Protein AF-A0A6B0HDY0-F1 (afdb_monomer)

Secondary structure (DSSP, 8-state):
----------------PPP-----SPPPPHHHHHHHHHHSTTHHHHHHHHTT-GGGSSSPPSSHHHHHHHHHHHHHHHS-S-HHHHHHHHHTSTTTTSS-HHHHHHHHHHHHHHTTT--PPPP-

Radius of gyration: 21.51 Å; Cα contacts (8 Å, |Δi|>4): 118; chains: 1; bounding box: 35×82×40 Å

Mean predicted aligned error: 11.49 Å

Foldseek 3Di:
DDDDDDDDDPDPPPPPPPLDDPPDDDWQDLVNLVVCCCPPPLVLQAVCLQAVNNVSHPDDDPDNLRSLLVNLLSSLQAGQLDLVSSLVSSCNGSCNPVDDPVVSSVSSVVSCVVCSNHHDDDDD

Sequence (124 aa):
MSTKNHKSTEAVSTIKYPVPQPRYEQPVTDDQVWELLQTAANSNRIMPIVEGKWEQSVRDYNTREDAARALIFDLAFYTDYRFSQVKRLFRMTGMRNVFTKTEIDDIVE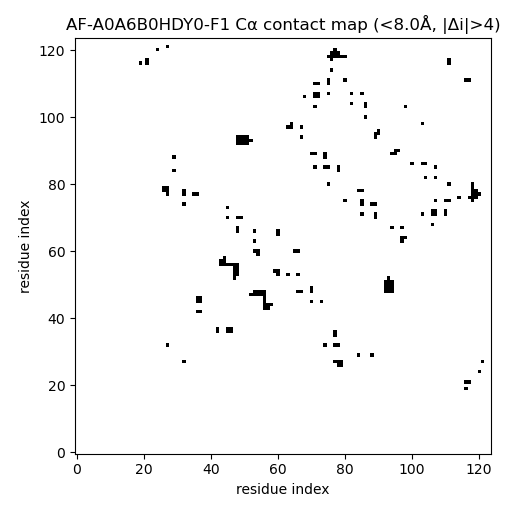EAYEVQSGRSYPTFR

Nearest PDB structures (foldseek):
  7l0m-assembly1_A  TM=5.013E-01  e=2.731E+00  Yersinia pestis

pLDDT: mean 77.42, std 21.69, range [32.66, 98.25]

Solvent-accessible surface area (backbone atoms only — not comparable to full-atom values): 7684 Å² total; per-residue (Å²): 138,89,82,83,86,78,81,82,74,81,77,78,76,76,80,74,72,75,76,82,72,79,84,80,66,79,79,64,49,74,67,55,39,52,51,46,48,67,68,35,98,58,16,65,42,46,47,28,34,46,67,46,43,42,89,67,18,79,52,92,58,96,43,71,63,56,42,48,53,52,49,50,42,54,39,49,31,53,36,72,82,47,70,68,55,42,54,52,57,46,55,73,29,55,45,43,79,76,56,58,73,66,58,49,52,56,51,50,53,49,38,42,60,77,45,68,74,58,52,63,80,80,86,133

Struct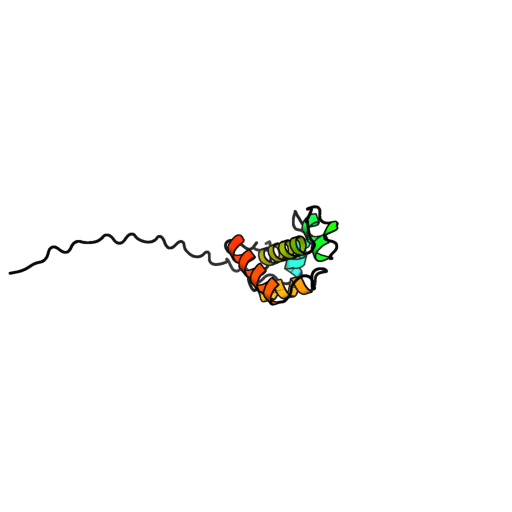ure (mmCIF, N/CA/C/O backbone):
data_AF-A0A6B0HDY0-F1
#
_entry.id   AF-A0A6B0HDY0-F1
#
loop_
_atom_site.group_PDB
_atom_site.id
_atom_site.type_symbol
_atom_site.label_atom_id
_atom_site.label_alt_id
_atom_site.label_comp_id
_atom_site.label_asym_id
_atom_site.label_entity_id
_atom_site.label_seq_id
_atom_site.pdbx_PDB_ins_code
_atom_site.Cartn_x
_atom_site.Cartn_y
_atom_site.Cartn_z
_atom_site.occupancy
_atom_site.B_iso_or_equiv
_atom_site.auth_seq_id
_atom_site.auth_comp_id
_atom_site.auth_asym_id
_atom_site.auth_atom_id
_atom_site.pdbx_PDB_model_num
ATOM 1 N N . MET A 1 1 ? -17.534 -67.885 -28.478 1.00 37.03 1 MET A N 1
ATOM 2 C CA . MET A 1 1 ? -16.412 -67.160 -27.846 1.00 37.03 1 MET A CA 1
ATOM 3 C C . MET A 1 1 ? -16.682 -65.674 -27.968 1.00 37.03 1 MET A C 1
ATOM 5 O O . MET A 1 1 ? -17.145 -65.232 -29.008 1.00 37.03 1 MET A O 1
ATOM 9 N N . SER A 1 2 ? -16.513 -64.970 -26.855 1.00 37.44 2 SER A N 1
ATOM 10 C CA . SER A 1 2 ? -16.834 -63.562 -26.638 1.00 37.44 2 SER A CA 1
ATOM 11 C C . SER A 1 2 ? -15.659 -62.685 -27.050 1.00 37.44 2 SER A C 1
ATOM 13 O O . SER A 1 2 ? -14.542 -62.995 -26.648 1.00 37.44 2 SER A O 1
ATOM 15 N N . THR A 1 3 ? -15.916 -61.568 -27.726 1.00 37.59 3 THR A N 1
ATOM 16 C CA . THR A 1 3 ? -15.092 -60.363 -27.570 1.00 37.59 3 THR A CA 1
ATOM 17 C C . THR A 1 3 ? -15.956 -59.116 -27.729 1.00 37.59 3 THR A C 1
ATOM 19 O O . THR A 1 3 ? -16.631 -58.894 -28.730 1.00 37.59 3 THR A O 1
ATOM 22 N N . LYS A 1 4 ? -15.963 -58.342 -26.644 1.00 39.41 4 LYS A N 1
ATOM 23 C CA . LYS A 1 4 ? -16.668 -57.083 -26.420 1.00 39.41 4 LYS A CA 1
ATOM 24 C C . LYS A 1 4 ? -16.084 -55.985 -27.311 1.00 39.41 4 LYS A C 1
ATOM 26 O O . LYS A 1 4 ? -14.883 -55.734 -27.250 1.00 39.41 4 LYS A O 1
ATOM 31 N N . ASN A 1 5 ? -16.937 -55.269 -28.040 1.00 39.34 5 ASN A N 1
ATOM 32 C CA . ASN A 1 5 ? -16.572 -53.986 -28.637 1.00 39.34 5 ASN A CA 1
ATOM 33 C C . ASN A 1 5 ? -16.433 -52.949 -27.516 1.00 39.34 5 ASN A C 1
ATOM 35 O O . ASN A 1 5 ? -17.425 -52.453 -26.980 1.00 39.34 5 ASN A O 1
ATOM 39 N N . HIS A 1 6 ? -15.192 -52.662 -27.125 1.00 38.44 6 HIS A N 1
ATOM 40 C CA . HIS A 1 6 ? -14.875 -51.559 -26.230 1.00 38.44 6 HIS A CA 1
ATOM 41 C C . HIS A 1 6 ? -15.059 -50.235 -26.975 1.00 38.44 6 HIS A C 1
ATOM 43 O O . HIS A 1 6 ? -14.368 -49.931 -27.942 1.00 38.44 6 HIS A O 1
ATOM 49 N N . LYS A 1 7 ? -16.031 -49.460 -26.498 1.00 39.41 7 LYS A N 1
ATOM 50 C CA . LYS A 1 7 ? -16.279 -48.065 -26.847 1.00 39.41 7 LYS A CA 1
ATOM 51 C C . LYS A 1 7 ? -15.113 -47.232 -26.298 1.00 39.41 7 LYS A C 1
ATOM 53 O O . LYS A 1 7 ? -15.015 -47.058 -25.086 1.00 39.41 7 LYS A O 1
ATOM 58 N N . SER A 1 8 ? -14.215 -46.772 -27.165 1.00 38.06 8 SER A N 1
ATOM 59 C CA . SER A 1 8 ? -13.169 -45.818 -26.787 1.00 38.06 8 SER A CA 1
ATOM 60 C C . SER A 1 8 ? -13.803 -44.441 -26.625 1.00 38.06 8 SER A C 1
ATOM 62 O O . SER A 1 8 ? -14.119 -43.769 -27.602 1.00 38.06 8 SER A O 1
ATOM 64 N N . THR A 1 9 ? -14.050 -44.055 -25.377 1.00 41.22 9 THR A N 1
ATOM 65 C CA . THR A 1 9 ? -14.380 -42.680 -25.003 1.00 41.22 9 THR A CA 1
ATOM 66 C C . THR A 1 9 ? -13.122 -41.839 -25.189 1.00 41.22 9 THR A C 1
ATOM 68 O O . THR A 1 9 ? -12.141 -42.033 -24.472 1.00 41.22 9 THR A O 1
ATOM 71 N N . GLU A 1 10 ? -13.131 -40.931 -26.161 1.00 40.22 10 GLU A N 1
ATOM 72 C CA . GLU A 1 10 ? -12.096 -39.910 -26.304 1.00 40.22 10 GLU A CA 1
ATOM 73 C C . GLU A 1 10 ? -12.093 -39.042 -25.041 1.00 40.22 10 GLU A C 1
ATOM 75 O O . GLU A 1 10 ? -13.063 -38.349 -24.727 1.00 40.22 10 GLU A O 1
ATOM 80 N N . ALA A 1 11 ? -11.015 -39.129 -24.265 1.00 41.41 11 ALA A N 1
ATOM 81 C CA . ALA A 1 11 ? -10.790 -38.233 -23.149 1.00 41.41 11 ALA A CA 1
ATOM 82 C C . ALA A 1 11 ? -10.472 -36.845 -23.717 1.00 41.41 11 ALA A C 1
ATOM 84 O O . ALA A 1 11 ? -9.411 -36.635 -24.304 1.00 41.41 11 ALA A O 1
ATOM 85 N N . VAL A 1 12 ? -11.399 -35.902 -23.543 1.00 42.81 12 VAL A N 1
ATOM 86 C CA . VAL A 1 12 ? -11.161 -34.475 -23.779 1.00 42.81 12 VAL A CA 1
ATOM 87 C C . VAL A 1 12 ? -9.978 -34.066 -22.905 1.00 42.81 12 VAL A C 1
ATOM 89 O O . VAL A 1 12 ? -10.095 -34.013 -21.679 1.00 42.81 12 VAL A O 1
ATOM 92 N N . SER A 1 13 ? -8.819 -33.822 -23.521 1.00 38.72 13 SER A N 1
ATOM 93 C CA . SER A 1 13 ? -7.651 -33.325 -22.806 1.00 38.72 13 SER A CA 1
ATOM 94 C C . SER A 1 13 ? -7.995 -31.941 -22.270 1.00 38.72 13 SER A C 1
ATOM 96 O O . SER A 1 13 ? -8.080 -30.973 -23.027 1.00 38.72 13 SER A O 1
ATOM 98 N N . THR A 1 14 ? -8.224 -31.839 -20.965 1.00 44.28 14 THR A N 1
ATOM 99 C CA . THR A 1 14 ? -8.280 -30.556 -20.275 1.00 44.28 14 THR A CA 1
ATOM 100 C C . THR A 1 14 ? -6.935 -29.890 -20.528 1.00 44.28 14 THR A C 1
ATOM 102 O O . THR A 1 14 ? -5.904 -30.372 -20.054 1.00 44.28 14 THR A O 1
ATOM 105 N N . ILE A 1 15 ? -6.92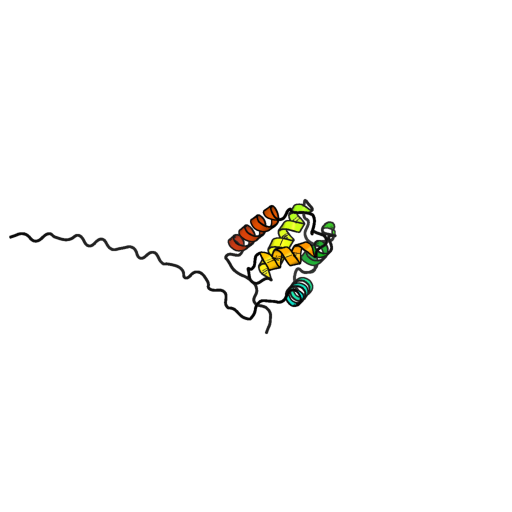6 -28.832 -21.338 1.00 40.88 15 ILE A N 1
ATOM 106 C CA . ILE A 1 15 ? -5.755 -27.984 -21.534 1.00 40.88 15 ILE A CA 1
ATOM 107 C C . ILE A 1 15 ? -5.431 -27.421 -20.150 1.00 40.88 15 ILE A C 1
ATOM 109 O O . ILE A 1 15 ? -6.070 -26.484 -19.677 1.00 40.88 15 ILE A O 1
ATOM 113 N N . LYS A 1 16 ? -4.483 -28.049 -19.449 1.00 42.50 16 LYS A N 1
ATOM 114 C CA . LYS A 1 16 ? -3.880 -27.470 -18.255 1.00 42.50 16 LYS A CA 1
ATOM 115 C C . LYS A 1 16 ? -3.027 -26.322 -18.761 1.00 42.50 16 LYS A C 1
ATOM 117 O O . LYS A 1 16 ? -1.904 -26.543 -19.207 1.00 42.50 16 LYS A O 1
ATOM 122 N N . TYR A 1 17 ? -3.580 -25.112 -18.751 1.00 37.94 17 TYR A N 1
ATOM 123 C CA . TYR A 1 17 ? -2.750 -23.922 -18.861 1.00 37.94 17 TYR A CA 1
ATOM 124 C C . TYR A 1 17 ? -1.653 -24.048 -17.797 1.00 37.94 17 TYR A C 1
ATOM 126 O O . TYR A 1 17 ? -1.982 -24.302 -16.633 1.00 37.94 17 TYR A O 1
ATOM 134 N N . PRO A 1 18 ? -0.364 -23.970 -18.163 1.00 45.31 18 PRO A N 1
ATOM 135 C CA . PRO A 1 18 ? 0.681 -23.955 -17.159 1.00 45.31 18 PRO A CA 1
ATOM 136 C C . PRO A 1 18 ? 0.415 -22.763 -16.240 1.00 45.31 18 PRO A C 1
ATOM 138 O O . PRO A 1 18 ? 0.277 -21.637 -16.719 1.00 45.31 18 PRO A O 1
ATOM 141 N N . VAL A 1 19 ? 0.303 -23.025 -14.933 1.00 53.28 19 VAL A N 1
ATOM 142 C CA . VAL A 1 19 ? 0.302 -21.968 -13.916 1.00 53.28 19 VAL A CA 1
ATOM 143 C C . VAL A 1 19 ? 1.560 -21.143 -14.183 1.00 53.28 19 VAL A C 1
ATOM 145 O O . VAL A 1 19 ? 2.644 -21.739 -14.197 1.00 53.28 19 VAL A O 1
ATOM 148 N N . PRO A 1 20 ? 1.451 -19.836 -14.478 1.00 49.25 20 PRO A N 1
ATOM 149 C CA . PRO A 1 20 ? 2.617 -19.013 -14.743 1.00 49.25 20 PRO A CA 1
ATOM 150 C C . PRO A 1 20 ? 3.580 -19.148 -13.566 1.00 49.25 20 PRO A C 1
ATOM 152 O O . PRO A 1 20 ? 3.250 -18.770 -12.445 1.00 49.25 20 PRO A O 1
ATOM 155 N N . GLN A 1 21 ? 4.747 -19.748 -13.797 1.00 46.00 21 GLN A N 1
ATOM 156 C CA . GLN A 1 21 ? 5.793 -19.724 -12.787 1.00 46.00 21 GLN A CA 1
ATOM 157 C C . GLN A 1 21 ? 6.400 -18.321 -12.793 1.00 46.00 21 GLN A C 1
ATOM 159 O O . GLN A 1 21 ? 6.791 -17.853 -13.871 1.00 46.00 21 GLN A O 1
ATOM 164 N N . PRO A 1 22 ? 6.479 -17.638 -11.638 1.00 48.44 22 PRO A N 1
ATOM 165 C CA . PRO A 1 22 ? 7.154 -16.355 -11.555 1.00 48.44 22 PRO A CA 1
ATOM 166 C C . PRO A 1 22 ? 8.588 -16.511 -12.075 1.00 48.44 22 PRO A C 1
ATOM 168 O O . PRO A 1 22 ? 9.320 -17.409 -11.653 1.00 48.44 22 PRO A O 1
ATOM 171 N N . ARG A 1 23 ? 8.996 -15.669 -13.031 1.00 48.62 23 ARG A N 1
ATOM 172 C CA . ARG A 1 23 ? 10.408 -15.566 -13.420 1.00 48.62 23 ARG A CA 1
ATOM 173 C C . ARG A 1 23 ? 11.145 -14.901 -12.261 1.00 48.62 23 ARG A C 1
ATOM 175 O O . ARG A 1 23 ? 11.113 -13.684 -12.148 1.00 48.62 23 ARG A O 1
ATOM 182 N N . TYR A 1 24 ? 11.781 -15.695 -11.408 1.00 48.75 24 TYR A N 1
ATOM 183 C CA . TYR A 1 24 ? 12.599 -15.182 -10.313 1.00 48.75 24 TYR A CA 1
ATOM 184 C C . TYR A 1 24 ? 13.899 -14.555 -10.853 1.00 48.75 24 TYR A C 1
ATOM 186 O O . TYR A 1 24 ? 14.881 -15.255 -11.096 1.00 48.75 24 TYR A O 1
ATOM 194 N N . GLU A 1 25 ? 13.918 -13.232 -11.022 1.00 53.78 25 GLU A N 1
ATOM 195 C CA . GLU A 1 25 ? 15.079 -12.434 -10.604 1.00 53.78 25 GLU A CA 1
ATOM 196 C C . GLU A 1 25 ? 14.905 -12.199 -9.079 1.00 53.78 25 GLU A C 1
ATOM 198 O O . GLU A 1 25 ? 13.802 -12.354 -8.559 1.00 53.78 25 GLU A O 1
ATOM 203 N N . GLN A 1 26 ? 15.984 -12.010 -8.318 1.00 56.88 26 GLN A N 1
ATOM 204 C CA . GLN A 1 26 ? 15.995 -12.052 -6.840 1.00 56.88 26 GLN A CA 1
ATOM 205 C C . GLN A 1 26 ? 14.851 -11.260 -6.157 1.00 56.88 26 GLN A C 1
ATOM 207 O O . GLN A 1 26 ? 14.410 -10.256 -6.712 1.00 56.88 26 GLN A O 1
ATOM 212 N N . PRO A 1 27 ? 14.388 -11.660 -4.949 1.00 65.94 27 PRO A N 1
ATOM 213 C CA . PRO A 1 27 ? 13.307 -10.952 -4.264 1.00 65.94 27 PRO A CA 1
ATOM 214 C C . PRO A 1 27 ? 13.660 -9.474 -4.070 1.00 65.94 27 PRO A C 1
ATOM 216 O O . PRO A 1 27 ? 14.706 -9.155 -3.501 1.00 65.94 27 PRO A O 1
ATOM 219 N N . VAL A 1 28 ? 12.770 -8.594 -4.536 1.00 76.50 28 VAL A N 1
ATOM 220 C CA . VAL A 1 28 ? 12.915 -7.136 -4.457 1.00 76.50 28 VAL A CA 1
ATOM 221 C C . VAL A 1 28 ? 13.012 -6.712 -2.990 1.00 76.50 28 VAL A C 1
ATOM 223 O O . VAL A 1 28 ? 12.173 -7.095 -2.166 1.00 76.50 28 VAL A O 1
ATOM 226 N N . THR A 1 29 ? 14.041 -5.945 -2.636 1.00 85.44 29 THR A N 1
ATOM 227 C CA . THR A 1 29 ? 14.216 -5.449 -1.264 1.00 85.44 29 THR A CA 1
ATOM 228 C C . THR A 1 29 ? 13.177 -4.380 -0.932 1.00 85.44 29 THR A C 1
ATOM 230 O O . THR A 1 29 ? 12.615 -3.745 -1.819 1.00 85.44 29 THR A O 1
ATOM 233 N N . ASP A 1 30 ? 12.927 -4.144 0.357 1.00 88.38 30 ASP A N 1
ATOM 234 C CA . ASP A 1 30 ? 11.985 -3.100 0.784 1.00 88.38 30 ASP A CA 1
ATOM 235 C C . ASP A 1 30 ? 12.376 -1.714 0.231 1.00 88.38 30 ASP A C 1
ATOM 237 O O . ASP A 1 30 ? 11.509 -0.971 -0.220 1.00 88.38 30 ASP A O 1
ATOM 241 N N . ASP A 1 31 ? 13.676 -1.401 0.188 1.00 89.44 31 ASP A N 1
ATOM 242 C CA . ASP A 1 31 ? 14.191 -0.142 -0.367 1.00 89.44 31 ASP A CA 1
ATOM 243 C C . ASP A 1 31 ? 13.922 -0.022 -1.871 1.00 89.44 31 ASP A C 1
ATOM 245 O O . ASP A 1 31 ? 13.479 1.026 -2.339 1.00 89.44 31 ASP A O 1
ATOM 249 N N . GLN A 1 32 ? 14.114 -1.109 -2.623 1.00 88.00 32 GLN A N 1
ATOM 250 C CA . GLN A 1 32 ? 13.795 -1.144 -4.050 1.00 88.00 32 GLN A CA 1
ATOM 251 C C . GLN A 1 32 ? 12.291 -0.978 -4.288 1.00 88.00 32 GLN A C 1
ATOM 253 O O . GLN A 1 32 ? 11.895 -0.274 -5.211 1.00 88.00 32 GLN A O 1
ATOM 258 N N . VAL A 1 33 ? 11.433 -1.565 -3.445 1.00 89.38 33 VAL A N 1
ATOM 259 C CA . VAL A 1 33 ? 9.982 -1.343 -3.542 1.00 89.38 33 VAL A CA 1
ATOM 260 C C . VAL A 1 33 ? 9.641 0.129 -3.309 1.00 89.38 33 VAL A C 1
ATOM 262 O O . VAL A 1 33 ? 8.833 0.689 -4.048 1.00 89.38 33 VAL A O 1
ATOM 265 N N . TRP A 1 34 ? 10.266 0.790 -2.332 1.00 92.56 34 TRP A N 1
ATOM 266 C CA . TRP A 1 34 ? 10.048 2.222 -2.119 1.00 92.56 34 TRP A CA 1
ATOM 267 C C . TRP A 1 34 ? 10.502 3.069 -3.305 1.00 92.56 34 TRP A C 1
ATOM 269 O O . TRP A 1 34 ? 9.775 3.977 -3.709 1.00 92.56 34 TRP A O 1
ATOM 279 N N . GLU A 1 35 ? 11.655 2.754 -3.892 1.00 92.12 35 GLU A N 1
ATOM 280 C CA . GLU A 1 35 ? 12.141 3.419 -5.101 1.00 92.12 35 GLU A CA 1
ATOM 281 C C . GLU A 1 35 ? 11.158 3.248 -6.268 1.00 92.12 35 GLU A C 1
ATOM 283 O O . GLU A 1 35 ? 10.816 4.224 -6.940 1.00 92.12 35 GLU A O 1
ATOM 288 N N . LEU A 1 36 ? 10.620 2.042 -6.469 1.00 89.62 36 LEU A N 1
ATOM 289 C CA . LEU A 1 36 ? 9.608 1.776 -7.494 1.00 89.62 36 LEU A CA 1
ATOM 290 C C . LEU A 1 36 ? 8.339 2.596 -7.279 1.00 89.62 36 LEU A C 1
ATOM 292 O O . LEU A 1 36 ? 7.827 3.181 -8.227 1.00 89.62 36 LEU A O 1
ATOM 296 N N . LEU A 1 37 ? 7.839 2.676 -6.046 1.00 91.44 37 LEU A N 1
ATOM 297 C CA . LEU A 1 37 ? 6.637 3.452 -5.731 1.00 91.44 37 LEU A CA 1
ATOM 298 C C . LEU A 1 37 ? 6.842 4.954 -5.976 1.00 91.44 37 LEU A C 1
ATOM 300 O O . LEU A 1 37 ? 5.928 5.629 -6.450 1.00 91.44 37 LEU A O 1
ATOM 304 N N . GLN A 1 38 ? 8.040 5.473 -5.690 1.00 93.62 38 GLN A N 1
ATOM 305 C CA . GLN A 1 38 ? 8.392 6.880 -5.912 1.00 93.62 38 GLN A CA 1
ATOM 306 C C . GLN A 1 38 ? 8.577 7.215 -7.396 1.00 93.62 38 GLN A C 1
ATOM 308 O O . GLN A 1 38 ? 8.199 8.303 -7.837 1.00 93.62 38 GLN A O 1
ATOM 313 N N . THR A 1 39 ? 9.142 6.288 -8.168 1.00 90.31 39 THR A N 1
ATOM 314 C CA . THR A 1 39 ? 9.472 6.482 -9.591 1.00 90.31 39 THR A CA 1
ATOM 315 C C . THR A 1 39 ? 8.376 6.004 -10.543 1.00 90.31 39 THR A C 1
ATOM 317 O O . THR A 1 39 ? 8.439 6.281 -11.743 1.00 90.31 39 THR A O 1
ATOM 320 N N . A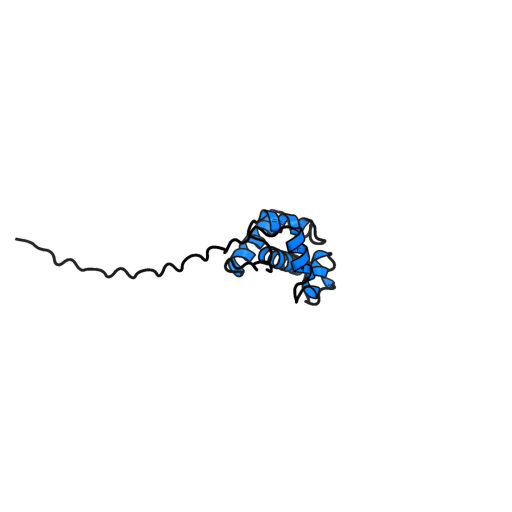LA A 1 40 ? 7.346 5.325 -10.033 1.00 88.69 40 ALA A N 1
ATOM 321 C CA . ALA A 1 40 ? 6.207 4.884 -10.823 1.00 88.69 40 ALA A CA 1
ATOM 322 C C . ALA A 1 40 ? 5.523 6.061 -11.534 1.00 88.69 40 ALA A C 1
ATOM 324 O O . ALA A 1 40 ? 5.360 7.146 -10.980 1.00 88.69 40 ALA A O 1
ATOM 325 N N . ALA A 1 41 ? 5.020 5.823 -12.748 1.00 89.19 41 ALA A N 1
ATOM 326 C CA . ALA A 1 41 ? 4.287 6.835 -13.517 1.00 89.19 41 ALA A CA 1
ATOM 327 C C . ALA A 1 41 ? 3.044 7.382 -12.784 1.00 89.19 41 ALA A C 1
ATOM 329 O O . ALA A 1 41 ? 2.583 8.484 -13.068 1.00 89.19 41 ALA A O 1
ATOM 330 N N . ASN A 1 42 ? 2.500 6.613 -11.839 1.00 88.69 42 ASN A N 1
ATOM 331 C CA . ASN A 1 42 ? 1.384 6.985 -10.976 1.00 88.69 42 ASN A CA 1
ATOM 332 C C . ASN A 1 42 ? 1.830 7.291 -9.531 1.00 88.69 42 ASN A C 1
ATOM 334 O O . ASN A 1 42 ? 1.018 7.185 -8.613 1.00 88.69 42 ASN A O 1
ATOM 338 N N . SER A 1 43 ? 3.091 7.666 -9.295 1.00 94.31 43 SER A N 1
ATOM 339 C CA . SER A 1 43 ? 3.602 7.968 -7.950 1.00 94.31 43 SER A CA 1
ATOM 340 C C . SER A 1 43 ? 2.865 9.134 -7.287 1.00 94.31 43 SER A C 1
ATOM 342 O O . SER A 1 43 ? 2.589 9.086 -6.092 1.00 94.31 43 SER A O 1
ATOM 344 N N . ASN A 1 44 ? 2.425 10.130 -8.060 1.00 95.31 44 ASN A N 1
ATOM 345 C CA . ASN A 1 44 ? 1.550 11.214 -7.596 1.00 95.31 44 ASN A CA 1
ATOM 346 C C . ASN A 1 44 ? 0.188 10.725 -7.062 1.00 95.31 44 ASN A C 1
ATOM 348 O O . ASN A 1 44 ? -0.467 11.423 -6.291 1.00 95.31 44 ASN A O 1
ATOM 352 N N . ARG A 1 45 ? -0.245 9.519 -7.443 1.00 95.69 45 ARG A N 1
ATOM 353 C CA . ARG A 1 45 ? -1.389 8.840 -6.836 1.00 95.69 45 ARG A CA 1
ATOM 354 C C . ARG A 1 45 ? -0.973 8.097 -5.571 1.00 95.69 45 ARG A C 1
ATOM 356 O O . ARG A 1 45 ? -1.706 8.144 -4.589 1.00 95.69 45 ARG A O 1
ATOM 363 N N . ILE A 1 46 ? 0.151 7.387 -5.606 1.00 96.38 46 ILE A N 1
ATOM 364 C CA . ILE A 1 46 ? 0.541 6.435 -4.559 1.00 96.38 46 ILE A CA 1
ATOM 365 C C . ILE A 1 46 ? 1.155 7.126 -3.337 1.00 96.38 46 ILE A C 1
ATOM 367 O O . ILE A 1 46 ? 0.738 6.870 -2.208 1.00 96.38 46 ILE A O 1
ATOM 371 N N . MET A 1 47 ? 2.128 8.011 -3.545 1.00 97.81 47 MET A N 1
ATOM 372 C CA . MET A 1 47 ? 2.938 8.595 -2.473 1.00 97.81 47 MET A CA 1
ATOM 373 C C . MET A 1 47 ? 2.127 9.397 -1.445 1.00 97.81 47 MET A C 1
ATOM 375 O O . MET A 1 47 ? 2.368 9.208 -0.252 1.00 97.81 47 MET A O 1
ATOM 379 N N . PRO A 1 48 ? 1.102 10.188 -1.825 1.00 98.25 48 PRO A N 1
ATOM 380 C CA . PRO A 1 48 ? 0.222 10.813 -0.839 1.00 98.25 48 PRO A CA 1
ATOM 381 C C . PRO A 1 48 ? -0.444 9.799 0.102 1.00 98.25 48 PRO A C 1
ATOM 383 O O . PRO A 1 48 ? -0.549 10.030 1.305 1.00 98.25 48 PRO A O 1
ATOM 386 N N . ILE A 1 49 ? -0.832 8.632 -0.419 1.00 98.12 49 ILE A N 1
ATOM 387 C CA . ILE A 1 49 ? -1.432 7.551 0.371 1.00 98.12 49 ILE A CA 1
ATOM 388 C C . ILE A 1 49 ? -0.380 6.909 1.284 1.00 98.12 49 ILE A C 1
ATOM 390 O O . ILE A 1 49 ? -0.658 6.678 2.459 1.00 98.12 49 ILE A O 1
ATOM 394 N N . VAL A 1 50 ? 0.844 6.681 0.788 1.00 97.62 50 VAL A N 1
ATOM 395 C CA . VAL A 1 50 ? 1.980 6.198 1.601 1.00 97.62 50 VAL A CA 1
ATOM 396 C C . VAL A 1 50 ? 2.236 7.125 2.795 1.00 97.62 50 VAL A C 1
ATOM 398 O O . VAL A 1 50 ? 2.464 6.654 3.908 1.00 97.62 50 VAL A O 1
ATOM 401 N N . GLU A 1 51 ? 2.126 8.439 2.607 1.00 97.75 51 GLU A N 1
ATOM 402 C CA . GLU A 1 51 ? 2.286 9.437 3.672 1.00 97.75 51 GLU A CA 1
ATOM 403 C C . GLU A 1 51 ? 1.062 9.573 4.596 1.00 97.75 51 GLU A C 1
ATOM 405 O O . GLU A 1 51 ? 1.123 10.272 5.608 1.00 97.75 51 GLU A O 1
ATOM 410 N N . GLY A 1 52 ? -0.056 8.912 4.280 1.00 97.25 52 GLY A N 1
ATOM 411 C CA . GLY A 1 52 ? -1.319 9.045 5.012 1.00 97.25 52 GLY A CA 1
ATOM 412 C C . GLY A 1 52 ? -2.139 10.287 4.651 1.00 97.25 52 GLY A C 1
ATOM 413 O O . GLY A 1 52 ? -3.174 10.513 5.270 1.00 97.25 52 GLY A O 1
ATOM 414 N N . LYS A 1 53 ? -1.711 11.064 3.652 1.00 97.62 53 LYS A N 1
ATOM 415 C CA . LYS A 1 53 ? -2.384 12.255 3.107 1.00 97.62 53 LYS A CA 1
ATOM 416 C C . LYS A 1 53 ? -3.164 11.880 1.844 1.00 97.62 53 LYS A C 1
ATOM 418 O O . LYS A 1 53 ? -2.935 12.429 0.768 1.00 97.62 53 LYS A O 1
ATOM 423 N N . TRP A 1 54 ? -4.016 10.865 1.942 1.00 96.75 54 TRP A N 1
ATOM 424 C CA . TRP A 1 54 ? -4.689 10.275 0.781 1.00 96.75 54 TRP A CA 1
ATOM 425 C C . TRP A 1 54 ? -5.570 11.264 0.019 1.00 96.75 54 TRP A C 1
ATOM 427 O O . TRP A 1 54 ? -5.727 11.116 -1.188 1.00 96.75 54 TRP A O 1
ATOM 437 N N . GLU A 1 55 ? -6.068 12.300 0.690 1.00 97.00 55 GLU A N 1
ATOM 438 C CA . GLU A 1 55 ? -6.842 13.391 0.101 1.00 97.00 55 GLU A CA 1
ATOM 439 C C . GLU A 1 55 ? -6.017 14.236 -0.887 1.00 97.00 55 GLU A C 1
ATOM 441 O O . GLU A 1 55 ? -6.576 14.983 -1.681 1.00 97.00 55 GLU A O 1
ATOM 446 N N . GLN A 1 56 ? -4.682 14.135 -0.841 1.00 97.50 56 GLN A N 1
ATOM 447 C CA . GLN A 1 56 ? -3.762 14.792 -1.778 1.00 97.50 56 GLN A CA 1
ATOM 448 C C . GLN A 1 56 ? -3.391 13.891 -2.968 1.00 97.50 56 GLN A C 1
ATOM 450 O O . GLN A 1 56 ? -2.591 14.290 -3.815 1.00 97.50 56 GLN A O 1
ATOM 455 N N . SER A 1 57 ? -3.927 12.667 -3.033 1.00 96.62 57 SER A N 1
ATOM 456 C CA . SER A 1 57 ? -3.761 11.796 -4.195 1.00 96.62 57 SER A CA 1
ATOM 457 C C . SER A 1 57 ? -4.438 12.414 -5.416 1.00 96.62 57 SER A C 1
ATOM 459 O O . SER A 1 57 ? -5.531 12.957 -5.318 1.00 96.62 57 SER A O 1
ATOM 461 N N . VAL A 1 58 ? -3.837 12.269 -6.601 1.00 95.75 58 VAL A N 1
ATOM 462 C CA . VAL A 1 58 ? -4.489 12.684 -7.863 1.00 95.75 58 VAL A CA 1
ATOM 463 C C . VAL A 1 58 ? -5.716 11.839 -8.224 1.00 95.75 58 VAL A C 1
ATOM 465 O O . VAL A 1 58 ? -6.425 12.159 -9.175 1.00 95.75 58 VAL A O 1
ATOM 468 N N . ARG A 1 59 ? -5.937 10.725 -7.516 1.00 92.81 59 ARG A N 1
ATOM 469 C CA . ARG A 1 59 ? -7.155 9.927 -7.623 1.00 92.81 59 ARG A CA 1
ATOM 470 C C . ARG A 1 59 ? -8.060 10.255 -6.449 1.00 92.81 59 ARG A C 1
ATOM 472 O O . ARG A 1 59 ? -7.648 10.101 -5.303 1.00 92.81 59 ARG A O 1
ATOM 479 N N . ASP A 1 60 ? -9.308 10.570 -6.759 1.00 92.19 60 ASP A N 1
ATOM 480 C CA . ASP A 1 60 ? -10.342 10.719 -5.747 1.00 92.19 60 ASP A CA 1
ATOM 481 C C . ASP A 1 60 ? -10.702 9.343 -5.173 1.00 92.19 60 ASP A C 1
ATOM 483 O O . ASP A 1 60 ? -11.140 8.433 -5.890 1.00 92.19 60 ASP A O 1
ATOM 487 N N . TYR A 1 61 ? -10.488 9.185 -3.870 1.00 94.56 61 TYR A N 1
ATOM 488 C CA . TYR A 1 61 ? -11.002 8.064 -3.090 1.00 94.56 61 TYR A CA 1
ATOM 489 C C . TYR A 1 61 ? -12.196 8.553 -2.274 1.00 94.56 61 TYR A C 1
ATOM 491 O O . TYR A 1 61 ? -12.188 9.674 -1.774 1.00 94.56 61 TYR A O 1
ATOM 499 N N . ASN A 1 62 ? -13.229 7.724 -2.127 1.00 94.69 62 ASN A N 1
ATOM 500 C CA . ASN A 1 62 ? -14.394 8.111 -1.327 1.00 94.69 62 ASN A CA 1
ATOM 501 C C . ASN A 1 62 ? -14.090 8.037 0.172 1.00 94.69 62 ASN A C 1
ATOM 503 O O . ASN A 1 62 ? -14.662 8.782 0.965 1.00 94.69 62 ASN A O 1
ATOM 507 N N . THR A 1 63 ? -13.203 7.118 0.557 1.00 96.56 63 THR A N 1
ATOM 508 C CA . THR A 1 63 ? -12.852 6.844 1.947 1.00 96.56 63 THR A CA 1
ATOM 509 C C . THR A 1 63 ? -11.352 6.618 2.111 1.00 96.56 63 THR A C 1
ATOM 511 O O . THR A 1 63 ? -10.627 6.294 1.162 1.00 96.56 63 THR A O 1
ATOM 514 N N . ARG A 1 64 ? -10.884 6.741 3.355 1.00 96.94 64 ARG A N 1
ATOM 515 C CA . ARG A 1 64 ? -9.507 6.409 3.725 1.00 96.94 64 ARG A CA 1
ATOM 516 C C . ARG A 1 64 ? -9.225 4.917 3.523 1.00 96.94 64 ARG A C 1
ATOM 518 O O . ARG A 1 64 ? -8.116 4.547 3.143 1.00 96.94 64 ARG A O 1
ATOM 525 N N . GLU A 1 65 ? -10.222 4.076 3.766 1.00 97.25 65 GLU A N 1
ATOM 526 C CA . GLU A 1 65 ? -10.201 2.630 3.574 1.00 97.25 65 GLU A CA 1
ATOM 527 C C . GLU A 1 65 ? -10.000 2.269 2.098 1.00 97.25 65 GLU A C 1
ATOM 529 O O . GLU A 1 65 ? -9.147 1.435 1.793 1.00 97.25 65 GLU A O 1
ATOM 534 N N . ASP A 1 66 ? -10.690 2.947 1.173 1.00 96.25 66 ASP A N 1
ATOM 535 C CA . ASP A 1 66 ? -10.502 2.746 -0.271 1.00 96.25 66 ASP A CA 1
ATOM 536 C C . ASP A 1 66 ? -9.067 3.069 -0.699 1.00 96.25 66 ASP A C 1
ATOM 538 O O . ASP A 1 66 ? -8.439 2.307 -1.441 1.00 96.25 66 ASP A O 1
ATOM 542 N N . ALA A 1 67 ? -8.521 4.184 -0.202 1.00 97.31 67 ALA A N 1
ATOM 543 C CA . ALA A 1 67 ? -7.147 4.583 -0.486 1.00 97.31 67 ALA A CA 1
ATOM 544 C C . ALA A 1 67 ? -6.139 3.572 0.085 1.00 97.31 67 ALA A C 1
ATOM 546 O O . ALA A 1 67 ? -5.209 3.150 -0.603 1.00 97.31 67 ALA A O 1
ATOM 547 N N . ALA A 1 68 ? -6.341 3.136 1.330 1.00 97.44 68 ALA A N 1
ATOM 548 C CA . ALA A 1 68 ? -5.498 2.136 1.972 1.00 97.44 68 ALA A CA 1
ATOM 549 C C . ALA A 1 68 ? -5.550 0.779 1.251 1.00 97.44 68 ALA A C 1
ATOM 551 O O . ALA A 1 68 ? -4.514 0.136 1.089 1.00 97.44 68 ALA A O 1
ATOM 552 N N . ARG A 1 69 ? -6.726 0.357 0.775 1.00 95.75 69 ARG A N 1
ATOM 553 C CA . ARG A 1 69 ? -6.887 -0.869 -0.016 1.00 95.75 69 ARG A CA 1
ATOM 554 C C . ARG A 1 69 ? -6.148 -0.761 -1.346 1.00 95.75 69 ARG A C 1
ATOM 556 O O . ARG A 1 69 ? -5.417 -1.679 -1.706 1.00 95.75 69 ARG A O 1
ATOM 563 N N . ALA A 1 70 ? -6.266 0.374 -2.037 1.00 94.12 70 ALA A N 1
ATOM 564 C CA . ALA A 1 70 ? -5.518 0.625 -3.267 1.00 94.12 70 ALA A CA 1
ATOM 565 C C . ALA A 1 70 ? -3.999 0.551 -3.039 1.00 94.12 70 ALA A C 1
ATOM 567 O O . ALA A 1 70 ? -3.293 -0.065 -3.832 1.00 94.12 70 ALA A O 1
ATOM 568 N N . LEU A 1 71 ? -3.507 1.087 -1.918 1.00 95.56 71 LEU A N 1
ATOM 569 C CA . LEU A 1 71 ? -2.095 0.986 -1.552 1.00 95.56 71 LEU A CA 1
ATOM 570 C C . LEU A 1 71 ? -1.644 -0.466 -1.316 1.00 95.56 71 LEU A C 1
ATOM 572 O O . LEU A 1 71 ? -0.530 -0.817 -1.693 1.00 95.56 71 LEU A O 1
ATOM 576 N N . ILE A 1 72 ? -2.481 -1.328 -0.728 1.00 93.25 72 ILE A N 1
ATOM 577 C CA . ILE A 1 72 ? -2.155 -2.759 -0.583 1.00 93.25 72 ILE A CA 1
ATOM 578 C C . ILE A 1 72 ? -2.006 -3.421 -1.958 1.00 93.25 72 ILE A C 1
ATOM 580 O O . ILE A 1 72 ? -1.068 -4.190 -2.153 1.00 93.25 72 ILE A O 1
ATOM 584 N N . PHE A 1 73 ? -2.868 -3.082 -2.921 1.00 90.19 73 PHE A N 1
ATOM 585 C CA . PHE A 1 73 ? -2.754 -3.573 -4.299 1.00 90.19 73 PHE A CA 1
ATOM 586 C C . PHE A 1 73 ? -1.458 -3.102 -4.969 1.00 90.19 73 PHE A C 1
ATOM 588 O O . PHE A 1 73 ? -0.789 -3.900 -5.623 1.00 90.19 73 PHE A O 1
ATOM 595 N N . ASP A 1 74 ? -1.079 -1.838 -4.773 1.00 90.56 74 ASP A N 1
ATOM 596 C CA . ASP A 1 74 ? 0.179 -1.290 -5.290 1.00 90.56 74 ASP A CA 1
ATOM 597 C C . ASP A 1 74 ? 1.394 -1.999 -4.686 1.00 90.56 74 ASP A C 1
ATOM 599 O O . ASP A 1 74 ? 2.303 -2.413 -5.400 1.00 90.56 74 ASP A O 1
ATOM 603 N N . LEU A 1 75 ? 1.394 -2.214 -3.371 1.00 90.75 75 LEU A N 1
ATOM 604 C CA . LEU A 1 75 ? 2.455 -2.954 -2.693 1.00 90.75 75 LEU A CA 1
ATOM 605 C C . LEU A 1 75 ? 2.525 -4.410 -3.166 1.00 90.75 75 LEU A C 1
ATOM 607 O O . LEU A 1 75 ? 3.613 -4.910 -3.437 1.00 90.75 75 LEU A O 1
ATOM 611 N N . ALA A 1 76 ? 1.383 -5.088 -3.298 1.00 86.00 76 ALA A N 1
ATOM 612 C CA . ALA A 1 76 ? 1.316 -6.461 -3.800 1.00 86.00 76 ALA A CA 1
ATOM 613 C C . ALA A 1 76 ? 1.873 -6.583 -5.225 1.00 86.00 76 ALA A C 1
ATOM 615 O O . ALA A 1 76 ? 2.502 -7.579 -5.564 1.00 86.00 76 ALA A O 1
ATOM 616 N N . PHE A 1 77 ? 1.707 -5.538 -6.029 1.00 81.88 77 PHE A N 1
ATOM 617 C CA . PHE A 1 77 ? 2.164 -5.508 -7.407 1.00 81.88 77 PHE A CA 1
ATOM 618 C C . PHE A 1 77 ? 3.687 -5.354 -7.562 1.00 81.88 77 PHE A C 1
ATOM 620 O O . PHE A 1 77 ? 4.272 -5.924 -8.487 1.00 81.88 77 PHE A O 1
ATOM 627 N N . TYR A 1 78 ? 4.331 -4.597 -6.666 1.00 82.19 78 TYR A N 1
ATOM 628 C CA . TYR A 1 78 ? 5.783 -4.359 -6.674 1.00 82.19 78 TYR A CA 1
ATOM 629 C C . TYR A 1 78 ? 6.585 -5.326 -5.793 1.00 82.19 78 TYR A C 1
ATOM 631 O O . TYR A 1 78 ? 7.814 -5.299 -5.816 1.00 82.19 78 TYR A O 1
ATOM 639 N N . THR A 1 79 ? 5.917 -6.169 -5.006 1.00 80.06 79 THR A N 1
ATOM 640 C CA . THR A 1 79 ? 6.572 -7.147 -4.129 1.00 80.06 79 THR A CA 1
ATOM 641 C C . THR A 1 79 ? 6.519 -8.546 -4.730 1.00 80.06 79 THR A C 1
ATOM 643 O O . THR A 1 79 ? 5.565 -8.923 -5.410 1.00 80.06 79 THR A O 1
ATOM 646 N N . ASP A 1 80 ? 7.540 -9.356 -4.450 1.00 68.50 80 ASP A N 1
ATOM 647 C CA . ASP A 1 80 ? 7.511 -10.784 -4.772 1.00 68.50 80 ASP A CA 1
ATOM 648 C C . ASP A 1 80 ? 6.658 -11.513 -3.729 1.00 68.50 80 ASP A C 1
ATOM 650 O O . ASP A 1 80 ? 7.189 -11.978 -2.723 1.00 68.50 80 ASP A O 1
ATOM 654 N N . TYR A 1 81 ? 5.335 -11.516 -3.946 1.00 59.34 81 TYR A N 1
ATOM 655 C CA . TYR A 1 81 ? 4.261 -12.408 -3.457 1.00 59.34 81 TYR A CA 1
ATOM 656 C C . TYR A 1 81 ? 4.232 -12.924 -2.011 1.00 59.34 81 TYR A C 1
ATOM 658 O O . TYR A 1 81 ? 3.304 -13.630 -1.612 1.00 59.34 81 TYR A O 1
ATOM 666 N N . ARG A 1 82 ? 5.191 -12.581 -1.162 1.00 60.12 82 ARG A N 1
ATOM 667 C CA . ARG A 1 82 ? 5.202 -12.974 0.235 1.00 60.12 82 ARG A CA 1
ATOM 668 C C . ARG A 1 82 ? 4.322 -11.979 0.960 1.00 60.12 82 ARG A C 1
ATOM 670 O O . ARG A 1 82 ? 4.751 -10.864 1.242 1.00 60.12 82 ARG A O 1
ATOM 677 N N . PHE A 1 83 ? 3.122 -12.424 1.333 1.00 73.06 83 PHE A N 1
ATOM 678 C CA . PHE A 1 83 ? 2.176 -11.722 2.211 1.00 73.06 83 PHE A CA 1
ATOM 679 C C . PHE A 1 83 ? 2.859 -10.946 3.353 1.00 73.0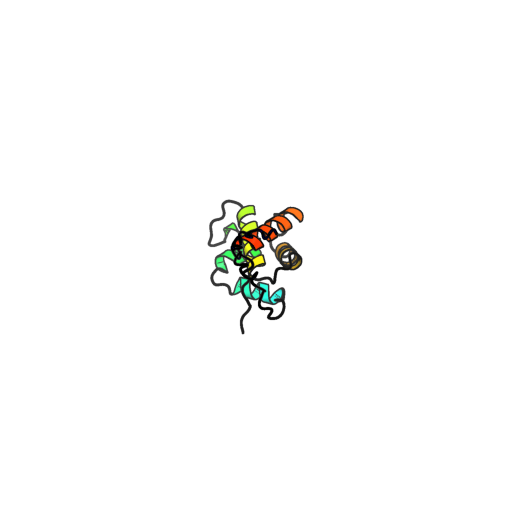6 83 PHE A C 1
ATOM 681 O O . PHE A 1 83 ? 2.417 -9.874 3.762 1.00 73.06 83 PHE A O 1
ATOM 688 N N . SER A 1 84 ? 3.970 -11.467 3.885 1.00 82.31 84 SER A N 1
ATOM 689 C CA . SER A 1 84 ? 4.755 -10.818 4.936 1.00 82.31 84 SER A CA 1
ATOM 690 C C . SER A 1 84 ? 5.436 -9.505 4.523 1.00 82.31 84 SER A C 1
ATOM 692 O O . SER A 1 84 ? 5.543 -8.621 5.373 1.00 82.31 84 SER A O 1
ATOM 694 N N . GLN A 1 85 ? 5.885 -9.346 3.273 1.00 87.56 85 GLN A N 1
ATOM 695 C CA . GLN A 1 85 ? 6.507 -8.110 2.789 1.00 87.56 85 GLN A CA 1
ATOM 696 C C . GLN A 1 85 ? 5.466 -7.003 2.631 1.00 87.56 85 GLN A C 1
ATOM 698 O O . GLN A 1 85 ? 5.644 -5.940 3.219 1.00 87.56 85 GLN A O 1
ATOM 703 N N . VAL A 1 86 ? 4.338 -7.277 1.964 1.00 89.69 86 VAL A N 1
ATOM 704 C CA . VAL A 1 86 ? 3.236 -6.306 1.829 1.00 89.69 86 VAL A CA 1
ATOM 705 C C . VAL A 1 86 ? 2.759 -5.829 3.198 1.00 89.69 86 VAL A C 1
ATOM 707 O O . VAL A 1 86 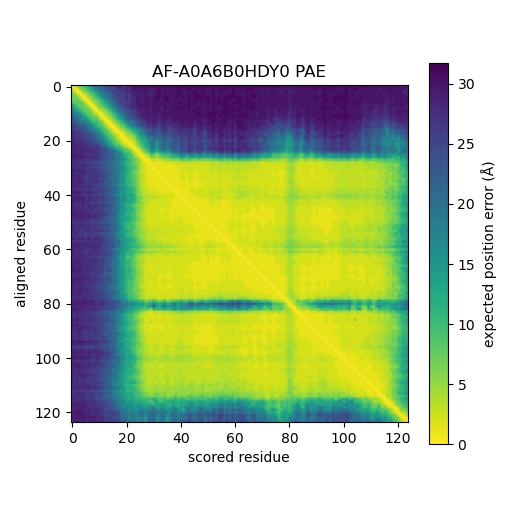? 2.673 -4.627 3.440 1.00 89.69 86 VAL A O 1
ATOM 710 N N . LYS A 1 87 ? 2.543 -6.757 4.140 1.00 89.06 87 LYS A N 1
ATOM 711 C CA . LYS A 1 87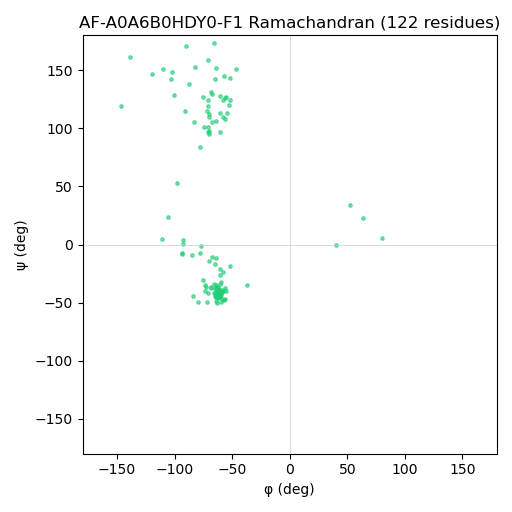 ? 2.177 -6.419 5.523 1.00 89.06 87 LYS A CA 1
ATOM 712 C C . LYS A 1 87 ? 3.190 -5.502 6.191 1.00 89.06 87 LYS A C 1
ATOM 714 O O . LYS A 1 87 ? 2.800 -4.529 6.834 1.00 89.06 87 LYS A O 1
ATOM 719 N N . ARG A 1 88 ? 4.479 -5.830 6.085 1.00 90.88 88 ARG A N 1
ATOM 720 C CA . ARG A 1 88 ? 5.549 -5.041 6.701 1.00 90.88 88 ARG A CA 1
ATOM 721 C C . ARG A 1 88 ? 5.589 -3.634 6.107 1.00 90.88 88 ARG A C 1
ATOM 723 O O . ARG A 1 88 ? 5.520 -2.677 6.871 1.00 90.88 88 ARG A O 1
ATOM 730 N N . LEU A 1 89 ? 5.604 -3.519 4.780 1.00 93.50 89 LEU A N 1
ATOM 731 C CA . LEU A 1 89 ? 5.628 -2.238 4.073 1.00 93.50 89 LEU A CA 1
ATOM 732 C C . LEU A 1 89 ? 4.386 -1.397 4.383 1.00 93.50 89 LEU A C 1
ATOM 734 O O . LEU A 1 89 ? 4.510 -0.225 4.726 1.00 93.50 89 LEU A O 1
ATOM 738 N N . PHE A 1 90 ? 3.192 -1.995 4.375 1.00 94.94 90 PHE A N 1
ATOM 739 C CA . PHE A 1 90 ? 1.955 -1.286 4.706 1.00 94.94 90 PHE A CA 1
ATOM 740 C C . PHE A 1 90 ? 1.995 -0.691 6.122 1.00 94.94 90 PHE A C 1
ATOM 742 O O . PHE A 1 90 ? 1.592 0.455 6.332 1.00 94.94 90 PHE A O 1
ATOM 749 N N . ARG A 1 91 ? 2.543 -1.423 7.103 1.00 94.44 91 ARG A N 1
ATOM 750 C CA . ARG A 1 91 ? 2.682 -0.942 8.492 1.00 94.44 91 ARG A CA 1
ATOM 751 C C . ARG A 1 91 ? 3.719 0.175 8.658 1.00 94.44 91 ARG A C 1
ATOM 753 O O . ARG A 1 91 ? 3.698 0.845 9.689 1.00 94.44 91 ARG A O 1
ATOM 760 N N . MET A 1 92 ? 4.574 0.411 7.664 1.00 95.88 92 MET A N 1
ATOM 761 C CA . MET A 1 92 ? 5.510 1.541 7.639 1.00 95.88 92 MET A CA 1
ATOM 762 C C . MET A 1 92 ? 4.877 2.834 7.099 1.00 95.88 92 MET A C 1
ATOM 764 O O . MET A 1 92 ? 5.481 3.896 7.208 1.00 95.88 92 MET A O 1
ATOM 768 N N . THR A 1 93 ? 3.660 2.773 6.555 1.00 97.12 93 THR A N 1
ATOM 769 C CA . THR A 1 93 ? 2.984 3.928 5.943 1.00 97.12 93 THR A CA 1
ATOM 770 C C . THR A 1 93 ? 2.132 4.727 6.936 1.00 97.12 93 THR A C 1
ATOM 772 O O . THR A 1 93 ? 1.846 4.290 8.058 1.00 97.12 93 THR A O 1
ATOM 775 N N . GLY A 1 94 ? 1.640 5.890 6.505 1.00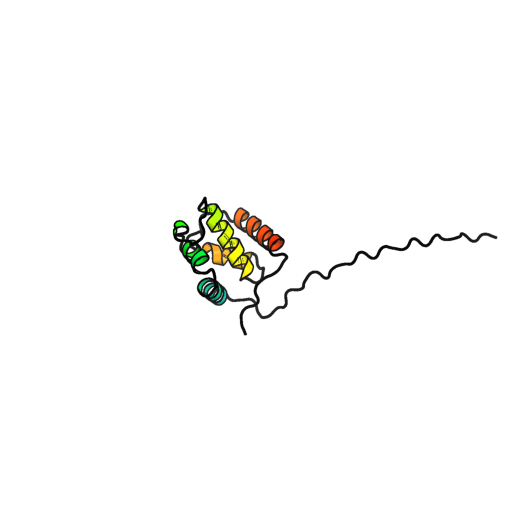 97.56 94 GLY A N 1
ATOM 776 C CA . GLY A 1 94 ? 0.606 6.653 7.213 1.00 97.56 94 GLY A CA 1
ATOM 777 C C . GLY A 1 94 ? -0.752 5.934 7.302 1.00 97.56 94 GLY A C 1
ATOM 778 O O . GLY A 1 94 ? -1.611 6.320 8.101 1.00 97.56 94 GLY A O 1
ATOM 779 N N . MET A 1 95 ? -0.936 4.839 6.554 1.00 97.38 95 MET A N 1
ATOM 780 C CA . MET A 1 95 ? -2.137 3.992 6.577 1.00 97.38 95 MET A CA 1
ATOM 781 C C . MET A 1 95 ? -2.053 2.815 7.543 1.00 97.38 95 MET A C 1
ATOM 783 O O . MET A 1 95 ? -3.003 2.041 7.655 1.00 97.38 95 MET A O 1
ATOM 787 N N . ARG A 1 96 ? -0.964 2.706 8.312 1.00 95.56 96 ARG A N 1
ATOM 788 C CA . ARG A 1 96 ? -0.681 1.565 9.193 1.00 95.56 96 ARG A CA 1
ATOM 789 C C . ARG A 1 96 ? -1.788 1.161 10.167 1.00 95.56 96 ARG A C 1
ATOM 791 O O . ARG A 1 96 ? -1.707 0.054 10.674 1.00 95.56 96 ARG A O 1
ATOM 798 N N . ASN A 1 97 ? -2.767 2.013 10.463 1.00 96.06 97 ASN A N 1
ATOM 799 C CA . ASN A 1 97 ? -3.840 1.741 11.428 1.00 96.06 97 ASN A CA 1
ATOM 800 C C . ASN A 1 97 ? -5.225 1.572 10.781 1.00 96.06 97 ASN A C 1
ATOM 802 O O . ASN A 1 97 ? -6.201 1.467 11.512 1.00 96.06 97 ASN A O 1
ATOM 806 N N . VAL A 1 98 ? -5.323 1.583 9.447 1.00 96.94 98 VAL A N 1
ATOM 807 C CA . VAL A 1 98 ? -6.617 1.500 8.747 1.00 96.94 98 VAL A CA 1
ATOM 808 C C . VAL A 1 98 ? -7.205 0.092 8.819 1.00 96.94 98 VAL A C 1
ATOM 810 O O . VAL A 1 98 ? -8.393 -0.058 9.058 1.00 96.94 98 VAL A O 1
ATOM 813 N N . PHE A 1 99 ? -6.361 -0.932 8.684 1.00 95.94 99 PHE A N 1
ATOM 814 C CA . PHE A 1 99 ? -6.788 -2.328 8.701 1.00 95.94 99 PHE A CA 1
ATOM 815 C C . PHE A 1 99 ? -6.135 -3.120 9.835 1.00 95.94 99 PHE A C 1
ATOM 817 O O . PHE A 1 99 ? -4.965 -2.918 10.214 1.00 95.94 99 PHE A O 1
ATOM 824 N N . THR A 1 100 ? -6.884 -4.083 10.357 1.00 92.88 100 THR A N 1
ATOM 825 C CA . THR A 1 100 ? -6.380 -5.152 11.219 1.00 92.88 100 THR A CA 1
ATOM 826 C C . THR A 1 100 ? -5.430 -6.069 10.446 1.00 92.88 100 THR A C 1
ATOM 828 O O . THR A 1 100 ? -5.187 -5.909 9.252 1.00 92.88 100 THR A O 1
ATOM 831 N N . LYS A 1 101 ? -4.792 -7.015 11.138 1.00 88.00 101 LYS A N 1
ATOM 832 C CA . LYS A 1 101 ? -3.906 -7.976 10.472 1.00 88.00 101 LYS A CA 1
ATOM 833 C C . LYS A 1 101 ? -4.685 -8.885 9.514 1.00 88.00 101 LYS A C 1
ATOM 835 O O . LYS A 1 101 ? -4.216 -9.083 8.402 1.00 88.00 101 LYS A O 1
ATOM 840 N N . THR A 1 102 ? -5.838 -9.387 9.953 1.00 89.50 102 THR A N 1
ATOM 841 C CA . THR A 1 102 ? -6.690 -10.295 9.175 1.00 89.50 102 THR A CA 1
ATOM 842 C C . THR A 1 102 ? -7.197 -9.625 7.905 1.00 89.50 102 THR A C 1
ATOM 844 O O . THR A 1 102 ? -7.025 -10.173 6.831 1.00 89.50 102 THR A O 1
ATOM 847 N N . GLU A 1 103 ? -7.685 -8.387 8.000 1.00 93.06 103 GLU A N 1
ATOM 848 C CA . GLU A 1 103 ? -8.163 -7.656 6.819 1.00 93.06 103 GLU A CA 1
ATOM 849 C C . GLU A 1 103 ? -7.051 -7.404 5.793 1.00 93.06 103 GLU A C 1
ATOM 851 O O . GLU A 1 103 ? -7.296 -7.476 4.595 1.00 93.06 103 GLU A O 1
ATOM 856 N N . ILE A 1 104 ? -5.813 -7.135 6.230 1.00 90.25 104 ILE A N 1
ATOM 857 C CA . ILE A 1 104 ? -4.691 -7.022 5.285 1.00 90.25 104 ILE A CA 1
ATOM 858 C C . ILE A 1 104 ? -4.421 -8.368 4.612 1.00 90.25 104 ILE A C 1
ATOM 860 O O . ILE A 1 104 ? -4.150 -8.382 3.417 1.00 90.25 104 ILE A O 1
ATOM 864 N N . ASP A 1 105 ? -4.469 -9.477 5.356 1.00 88.31 105 ASP A N 1
ATOM 865 C CA . ASP A 1 105 ? -4.267 -10.812 4.785 1.00 88.31 105 ASP A CA 1
ATOM 866 C C . ASP A 1 105 ? -5.311 -11.103 3.690 1.00 88.31 105 ASP A C 1
ATOM 868 O O . ASP A 1 105 ? -4.918 -11.447 2.574 1.00 88.31 105 ASP A O 1
ATOM 872 N N . ASP A 1 106 ? -6.590 -10.824 3.957 1.00 89.62 106 ASP A N 1
ATOM 873 C CA . ASP A 1 106 ? -7.685 -11.004 2.995 1.00 89.62 106 ASP A CA 1
ATOM 874 C C . ASP A 1 106 ? -7.510 -10.117 1.742 1.00 89.62 106 ASP A C 1
ATOM 876 O O . ASP A 1 106 ? -7.663 -10.574 0.610 1.00 89.62 106 ASP A O 1
ATOM 880 N N . ILE A 1 107 ? -7.132 -8.843 1.917 1.00 90.19 107 ILE A N 1
ATOM 881 C CA . ILE A 1 107 ? -6.936 -7.909 0.792 1.00 90.19 107 ILE A CA 1
ATOM 882 C C . ILE A 1 107 ? -5.724 -8.307 -0.061 1.00 90.19 107 ILE A C 1
ATOM 884 O O . ILE A 1 107 ? -5.747 -8.136 -1.280 1.00 90.19 107 ILE A O 1
ATOM 888 N N . VAL A 1 108 ? -4.647 -8.809 0.551 1.00 86.38 108 VAL A N 1
ATOM 889 C CA . VAL A 1 108 ? -3.468 -9.265 -0.200 1.00 86.38 108 VAL A CA 1
ATOM 890 C C . VAL A 1 108 ? -3.795 -10.516 -1.016 1.00 86.38 108 VAL A C 1
ATOM 892 O O . VAL A 1 108 ? -3.320 -10.633 -2.145 1.00 86.38 108 VAL A O 1
ATOM 895 N N . GLU A 1 109 ? -4.610 -11.427 -0.479 1.00 83.81 109 GLU A N 1
ATOM 896 C CA . GLU A 1 109 ? -5.079 -12.608 -1.214 1.00 83.81 109 GLU A CA 1
ATOM 897 C C . GLU A 1 109 ? -5.940 -12.203 -2.414 1.00 83.81 109 GLU A C 1
ATOM 899 O O . GLU A 1 109 ? -5.686 -12.636 -3.537 1.00 83.81 109 GLU A O 1
ATOM 904 N N . GLU A 1 110 ? -6.863 -11.262 -2.229 1.00 85.62 110 GLU A N 1
ATOM 905 C CA . GLU A 1 110 ? -7.634 -10.709 -3.342 1.00 85.62 110 GLU A CA 1
ATOM 906 C C . GLU A 1 110 ? -6.743 -10.021 -4.389 1.00 85.62 110 GLU A C 1
ATOM 908 O O . GLU A 1 110 ? -6.915 -10.224 -5.593 1.00 85.62 110 GLU A O 1
ATOM 913 N N . ALA A 1 111 ? -5.761 -9.223 -3.957 1.00 81.94 111 ALA A N 1
ATOM 914 C CA . ALA A 1 111 ? -4.832 -8.562 -4.869 1.00 81.94 111 ALA A CA 1
ATOM 915 C C . ALA A 1 111 ? -4.056 -9.580 -5.719 1.00 81.94 111 ALA A C 1
ATOM 917 O O . ALA A 1 111 ? -3.867 -9.357 -6.917 1.00 81.94 111 ALA A O 1
ATOM 918 N N . TYR A 1 112 ? -3.660 -10.712 -5.128 1.00 77.31 112 TYR A N 1
ATOM 919 C CA . TYR A 1 112 ? -3.007 -11.815 -5.832 1.00 77.31 112 TYR A CA 1
ATOM 920 C C . TYR A 1 112 ? -3.880 -12.381 -6.958 1.00 77.31 112 TYR A C 1
ATOM 922 O O . TYR A 1 112 ? -3.420 -12.517 -8.099 1.00 77.31 112 TYR A O 1
ATOM 930 N N . GLU A 1 113 ? -5.143 -12.679 -6.647 1.00 80.31 113 GLU A N 1
ATOM 931 C CA . GLU A 1 113 ? -6.104 -13.225 -7.605 1.00 80.31 113 GLU A CA 1
ATOM 932 C C . GLU A 1 113 ? -6.398 -12.234 -8.738 1.00 80.31 113 GLU A C 1
ATOM 934 O O . GLU A 1 113 ? -6.295 -12.583 -9.918 1.00 80.31 113 GLU A O 1
ATOM 939 N N . VAL A 1 114 ? -6.689 -10.973 -8.398 1.00 77.38 114 VAL A N 1
ATOM 940 C CA . VAL A 1 114 ? -7.012 -9.913 -9.368 1.00 77.38 114 VAL A CA 1
ATOM 941 C C . VAL A 1 114 ? -5.835 -9.629 -10.299 1.00 77.38 114 VAL A C 1
ATOM 943 O O . VAL A 1 114 ? -6.021 -9.427 -11.501 1.00 77.38 114 VAL A O 1
ATOM 946 N N . GLN A 1 115 ? -4.608 -9.657 -9.780 1.00 71.12 115 GLN A N 1
ATOM 947 C CA . GLN A 1 115 ? -3.400 -9.466 -10.583 1.00 71.12 115 GLN A CA 1
ATOM 948 C C . GLN A 1 115 ? -3.024 -10.720 -11.385 1.00 71.12 115 GLN A C 1
ATOM 950 O O . GLN A 1 115 ? -2.064 -10.684 -12.153 1.00 71.12 115 GLN A O 1
ATOM 955 N N . SER A 1 116 ? -3.778 -11.822 -11.262 1.00 71.00 116 SER A N 1
ATOM 956 C CA . SER A 1 116 ? -3.501 -13.105 -11.924 1.00 71.00 116 SER A CA 1
ATOM 957 C C . SER A 1 116 ? -2.070 -13.602 -11.677 1.00 71.00 116 SER A C 1
ATOM 959 O O . SER A 1 116 ? -1.438 -14.150 -12.583 1.00 71.00 116 SER A O 1
ATOM 961 N N . GLY A 1 117 ? -1.518 -13.337 -10.489 1.00 60.94 117 GLY A N 1
ATOM 962 C CA . GLY A 1 117 ? -0.121 -13.645 -10.177 1.00 60.94 117 GLY A CA 1
ATOM 963 C C . GLY A 1 117 ? 0.916 -12.881 -11.020 1.00 60.94 117 GLY A C 1
ATOM 964 O O . GLY A 1 117 ? 2.046 -13.353 -11.154 1.00 60.94 117 GLY A O 1
ATOM 965 N N . ARG A 1 118 ? 0.566 -11.716 -11.594 1.00 57.97 118 ARG A N 1
ATOM 966 C CA . ARG A 1 118 ? 1.511 -10.793 -12.256 1.00 57.97 118 ARG A CA 1
ATOM 967 C C . ARG A 1 118 ? 2.079 -9.746 -11.292 1.00 57.97 118 ARG A C 1
ATOM 969 O O . ARG A 1 118 ? 1.343 -8.880 -10.826 1.00 57.97 118 ARG A O 1
ATOM 976 N N . SER A 1 119 ? 3.383 -9.803 -11.047 1.00 61.22 119 SER A N 1
ATOM 977 C CA . SER A 1 119 ? 4.163 -8.769 -10.360 1.00 61.22 119 SER A CA 1
ATOM 978 C C . SER A 1 119 ? 5.087 -8.094 -11.374 1.00 61.22 119 SER A C 1
ATOM 980 O O . SER A 1 119 ? 5.469 -8.714 -12.375 1.00 61.22 119 SER A O 1
ATOM 982 N N . TYR A 1 120 ? 5.426 -6.816 -11.175 1.00 51.12 120 TYR A N 1
ATOM 983 C CA . TYR A 1 120 ? 6.455 -6.186 -12.008 1.00 51.12 120 TYR A CA 1
ATOM 984 C C . TYR A 1 120 ? 7.827 -6.773 -11.650 1.00 51.12 120 TYR A C 1
ATOM 986 O O . TYR A 1 120 ? 8.237 -6.667 -10.494 1.00 51.12 120 TYR A O 1
ATOM 994 N N . PRO A 1 121 ? 8.585 -7.333 -12.609 1.00 46.78 121 PRO A N 1
ATOM 995 C CA . PRO A 1 121 ? 10.013 -7.521 -12.414 1.00 46.78 121 PRO A CA 1
ATOM 996 C C . PRO A 1 121 ? 10.686 -6.141 -12.386 1.00 46.78 121 PRO A C 1
ATOM 998 O O . PRO A 1 121 ? 10.423 -5.294 -13.245 1.00 46.78 121 PRO A O 1
ATOM 1001 N N . THR A 1 122 ? 11.529 -5.904 -11.384 1.00 42.12 122 THR A N 1
ATOM 1002 C CA . THR A 1 122 ? 12.376 -4.710 -11.295 1.00 42.12 122 THR A CA 1
ATOM 1003 C C . THR A 1 122 ? 13.401 -4.639 -12.424 1.00 42.12 122 THR A C 1
ATOM 1005 O O . THR A 1 122 ? 13.832 -5.654 -12.961 1.00 42.12 122 THR A O 1
ATOM 1008 N N . PHE A 1 123 ? 13.766 -3.403 -12.757 1.00 41.97 123 PHE A N 1
ATOM 1009 C CA . PHE A 1 123 ? 14.647 -2.973 -13.840 1.00 41.97 123 PHE A CA 1
ATOM 1010 C C . PHE A 1 123 ? 16.020 -3.673 -13.886 1.00 41.97 123 PHE A C 1
ATOM 1012 O O . PHE A 1 123 ? 16.640 -3.914 -12.850 1.00 41.97 123 PHE A O 1
ATOM 1019 N N . ARG A 1 124 ? 16.493 -3.928 -15.116 1.00 32.66 124 ARG A N 1
ATOM 1020 C CA . ARG A 1 124 ? 17.908 -4.161 -15.452 1.00 32.66 124 ARG A CA 1
ATOM 1021 C C . ARG A 1 124 ? 18.616 -2.848 -15.733 1.0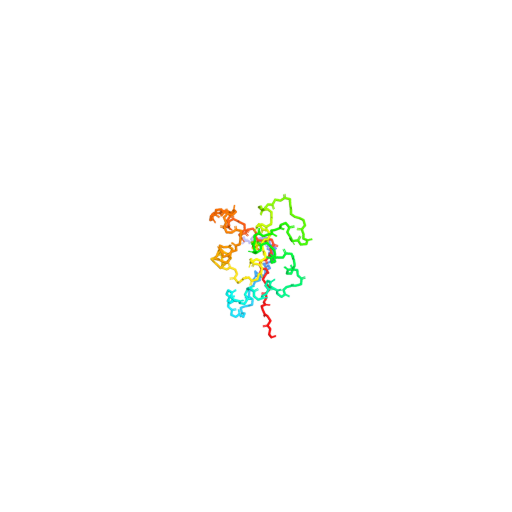0 32.66 124 ARG A C 1
ATOM 1023 O O . ARG A 1 124 ? 17.955 -1.967 -16.328 1.00 32.66 124 ARG A O 1
#